Protein AF-A0A4Q0MLR4-F1 (afdb_monomer)

Mean predicted aligned error: 10.44 Å

Secondary structure (DSSP, 8-state):
-----------HHHHHHHHHHHHHHHHHHHHHHHHH--SSHHHHHHHHHHH-TTS-HHHHHHHH--

Sequence (66 aa):
MPLVSAIAPVPAKQAGVLATSQARAIADMRAFLARRAPLSASESLRLLRSAFPDAPLSLRVAACGA

Nearest PDB structures (foldseek):
  6j87-assembly1_A  TM=5.468E-01  e=8.715E+00  Streptoalloteichus hindustanus

Radius of gyration: 15.9 Å; Cα contacts (8 Å, |Δi|>4): 30; chains: 1; bounding box: 34×29×37 Å

Foldseek 3Di:
DDDDPDPPPDPVVVVVVVVVVLVVLLVVLLVVCVVVVDPDLVRSLVVCCVVPVVDDPVSSNSSSPD

Solvent-accessible surface area (backbone atoms only — not comparable to full-atom values): 4070 Å² total; per-residue (Å²): 140,86,82,83,77,81,77,74,80,75,54,71,73,57,54,50,56,52,50,53,51,49,53,51,51,28,51,50,49,36,54,54,43,66,75,65,62,60,92,41,68,70,50,43,49,53,53,40,49,72,77,40,67,87,54,56,68,70,52,51,52,55,32,66,63,126

Structure (mmCIF, N/CA/C/O backbone):
data_AF-A0A4Q0MLR4-F1
#
_entry.id   AF-A0A4Q0MLR4-F1
#
loop_
_atom_site.group_PDB
_atom_site.id
_atom_site.type_symbol
_atom_site.label_atom_id
_atom_site.label_alt_id
_atom_site.label_comp_id
_atom_site.label_asym_id
_atom_site.label_entity_id
_atom_site.label_seq_id
_atom_site.pdbx_PDB_ins_code
_atom_site.Cartn_x
_atom_site.Cartn_y
_atom_site.Cartn_z
_atom_site.occupancy
_atom_site.B_iso_or_equiv
_atom_site.auth_seq_id
_atom_site.auth_comp_id
_atom_site.auth_asym_id
_atom_site.auth_atom_id
_atom_site.pdbx_PDB_model_num
ATOM 1 N N . MET A 1 1 ? -29.408 21.288 24.075 1.00 47.50 1 MET A N 1
ATOM 2 C CA . MET A 1 1 ? -28.491 20.406 24.837 1.00 47.50 1 MET A CA 1
ATOM 3 C C . MET A 1 1 ? -29.302 19.257 25.424 1.00 47.50 1 MET A C 1
ATOM 5 O O . MET A 1 1 ? -30.405 19.562 25.858 1.00 47.50 1 MET A O 1
ATOM 9 N N . PRO A 1 2 ? -28.794 18.019 25.569 1.00 62.91 2 PRO A N 1
ATOM 10 C CA . PRO A 1 2 ? -27.777 17.294 24.796 1.00 62.91 2 PRO A CA 1
ATOM 11 C C . PRO A 1 2 ? -28.296 15.899 24.349 1.00 62.91 2 PRO A C 1
ATOM 13 O O . PRO A 1 2 ? -29.122 15.302 25.023 1.00 62.91 2 PRO A O 1
ATOM 16 N N . LEU A 1 3 ? -27.773 15.319 23.269 1.00 54.12 3 LEU A N 1
ATOM 17 C CA . LEU A 1 3 ? -27.732 13.856 23.125 1.00 54.12 3 LEU A CA 1
ATOM 18 C C . LEU A 1 3 ? -26.344 13.503 22.604 1.00 54.12 3 LEU A C 1
ATOM 20 O O . LEU A 1 3 ? -26.082 13.471 21.404 1.00 54.12 3 LEU A O 1
ATOM 24 N N . VAL A 1 4 ? -25.424 13.344 23.555 1.00 52.50 4 VAL A N 1
ATOM 25 C CA . VAL A 1 4 ? -24.106 12.777 23.302 1.00 52.50 4 VAL A CA 1
ATOM 26 C C . VAL A 1 4 ? -24.337 11.292 23.004 1.00 52.50 4 VAL A C 1
ATOM 28 O O . VAL A 1 4 ? -24.774 10.532 23.865 1.00 52.50 4 VAL A O 1
ATOM 31 N N . SER A 1 5 ? -24.157 10.892 21.745 1.00 50.59 5 SER A N 1
ATOM 32 C CA . SER A 1 5 ? -24.213 9.481 21.364 1.00 50.59 5 SER A CA 1
ATOM 33 C C . SER A 1 5 ? -23.001 8.786 21.969 1.00 50.59 5 SER A C 1
ATOM 35 O O . SER A 1 5 ? -21.860 9.101 21.632 1.00 50.59 5 SER A O 1
ATOM 37 N N . ALA A 1 6 ? -23.267 7.872 22.898 1.00 52.25 6 ALA A N 1
ATOM 38 C CA . ALA A 1 6 ? -22.279 7.038 23.554 1.00 52.25 6 ALA A CA 1
ATOM 39 C C . ALA A 1 6 ? -21.505 6.225 22.508 1.00 52.25 6 ALA A C 1
ATOM 41 O O . ALA A 1 6 ? -22.012 5.260 21.937 1.00 52.25 6 ALA A O 1
ATOM 42 N N . ILE A 1 7 ? -20.258 6.617 22.263 1.00 59.44 7 ILE A N 1
ATOM 43 C CA . ILE A 1 7 ? -19.298 5.788 21.545 1.00 59.44 7 ILE A CA 1
ATOM 44 C C . ILE A 1 7 ? -18.896 4.705 22.543 1.00 59.44 7 ILE A C 1
ATOM 46 O O . ILE A 1 7 ? -18.097 4.946 23.447 1.00 59.44 7 ILE A O 1
ATOM 50 N N . ALA A 1 8 ? -19.516 3.531 22.442 1.00 55.91 8 ALA A N 1
ATOM 51 C CA . ALA A 1 8 ? -19.094 2.378 23.221 1.00 55.91 8 ALA A CA 1
ATOM 52 C C . ALA A 1 8 ? -17.604 2.107 22.923 1.00 55.91 8 ALA A C 1
ATOM 54 O O . A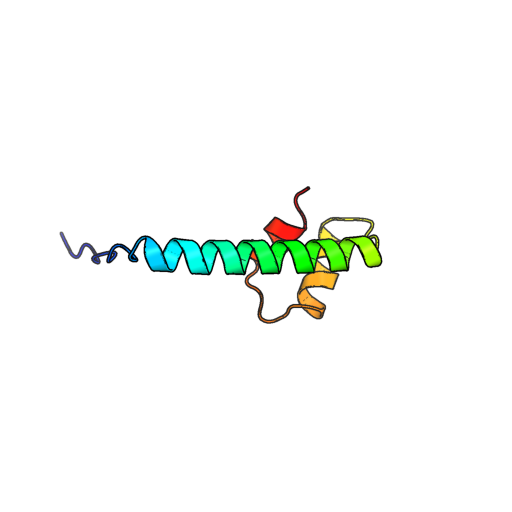LA A 1 8 ? -17.237 2.000 21.747 1.00 55.91 8 ALA A O 1
ATOM 55 N N . PRO A 1 9 ? -16.724 2.013 23.937 1.00 51.59 9 PRO A N 1
ATOM 56 C CA . PRO A 1 9 ? -15.336 1.651 23.708 1.00 51.59 9 PRO A CA 1
ATOM 57 C C . PRO A 1 9 ? -15.300 0.212 23.192 1.00 51.59 9 PRO A C 1
ATOM 59 O O . PRO A 1 9 ? -15.626 -0.732 23.912 1.00 51.59 9 PRO A O 1
ATOM 62 N N . VAL A 1 10 ? -14.933 0.045 21.919 1.00 57.03 10 VAL A N 1
ATOM 63 C CA . VAL A 1 10 ? -14.658 -1.271 21.334 1.00 57.03 10 VAL A CA 1
ATOM 64 C C . VAL A 1 10 ? -13.607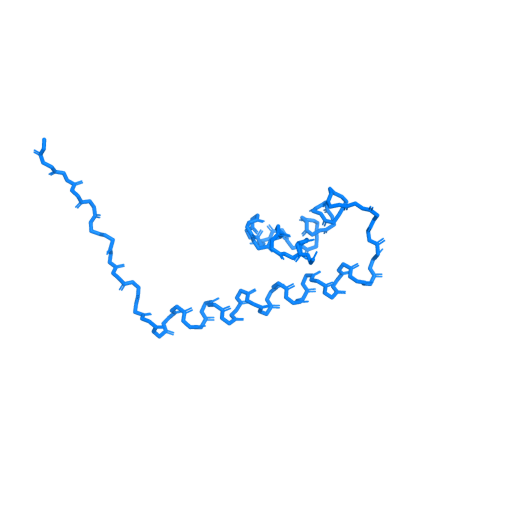 -1.949 22.220 1.00 57.03 10 VAL A C 1
ATOM 66 O O . VAL A 1 10 ? -12.561 -1.345 22.476 1.00 57.03 10 VAL A O 1
ATOM 69 N N . PRO A 1 11 ? -13.848 -3.172 22.723 1.00 49.00 11 PRO A N 1
ATOM 70 C CA . PRO A 1 11 ? -12.911 -3.822 23.623 1.00 49.00 11 PRO A CA 1
ATOM 71 C C . PRO A 1 11 ? -11.558 -3.985 22.921 1.00 49.00 11 PRO A C 1
ATOM 73 O O . PRO A 1 11 ? -11.484 -4.444 21.779 1.00 49.00 11 PRO A O 1
ATOM 76 N N . ALA A 1 12 ? -10.474 -3.637 23.621 1.00 55.44 12 ALA A N 1
ATOM 77 C CA . ALA A 1 12 ? -9.101 -3.635 23.101 1.00 55.44 12 ALA A CA 1
ATOM 78 C C . ALA A 1 12 ? -8.681 -4.967 22.439 1.00 55.44 12 ALA A C 1
ATOM 80 O O . ALA A 1 12 ? -7.837 -4.993 21.545 1.00 55.44 12 ALA A O 1
ATOM 81 N N . LYS A 1 13 ? -9.331 -6.077 22.818 1.00 53.09 13 LYS A N 1
ATOM 82 C CA . LYS A 1 13 ? -9.149 -7.402 22.211 1.00 53.09 13 LYS A CA 1
ATOM 83 C C . LYS A 1 13 ? -9.665 -7.493 20.764 1.00 53.09 13 LYS A C 1
ATOM 85 O O . LYS A 1 13 ? -9.024 -8.141 19.943 1.00 53.09 13 LYS A O 1
ATOM 90 N N . GLN A 1 14 ? -10.778 -6.833 20.428 1.00 51.91 14 GLN A N 1
ATOM 91 C CA . GLN A 1 14 ? -11.300 -6.763 19.052 1.00 51.91 14 GLN A CA 1
ATOM 92 C C . GLN A 1 14 ? -10.499 -5.787 18.188 1.00 51.91 14 GLN A C 1
ATOM 94 O O . GLN A 1 14 ? -10.278 -6.061 17.010 1.00 51.91 14 GLN A O 1
ATOM 99 N N . ALA A 1 15 ? -10.011 -4.689 18.774 1.00 53.19 15 ALA A N 1
ATOM 100 C CA . ALA A 1 15 ? -9.145 -3.742 18.076 1.00 53.19 15 ALA A CA 1
ATOM 101 C C . ALA A 1 15 ? -7.848 -4.411 17.590 1.00 53.19 15 ALA A C 1
ATOM 103 O O . ALA A 1 15 ? -7.441 -4.184 16.454 1.00 53.19 15 ALA A O 1
ATOM 104 N N . GLY A 1 16 ? -7.254 -5.296 18.400 1.00 56.09 16 GLY A N 1
ATOM 105 C CA . GLY A 1 16 ? -6.080 -6.080 18.010 1.00 56.09 16 GLY A CA 1
ATOM 106 C C . GLY A 1 16 ? -6.333 -6.963 16.785 1.00 56.09 16 GLY A C 1
ATOM 107 O O . GLY A 1 16 ? -5.598 -6.873 15.809 1.00 56.09 16 GLY A O 1
ATOM 108 N N . VAL A 1 17 ? -7.414 -7.750 16.787 1.00 61.31 17 VAL A N 1
ATOM 109 C CA . VAL A 1 17 ? -7.751 -8.665 15.677 1.00 61.31 17 VAL A CA 1
ATOM 110 C C . VAL A 1 17 ? -8.087 -7.903 14.390 1.00 61.31 17 VAL A C 1
ATOM 112 O O . VAL A 1 17 ? -7.639 -8.280 13.306 1.00 61.31 17 VAL A O 1
ATOM 115 N N . LEU A 1 18 ? -8.827 -6.795 14.497 1.00 60.56 18 LEU A N 1
ATOM 116 C CA . LEU A 1 18 ? -9.144 -5.932 13.358 1.00 60.56 18 LEU A CA 1
ATOM 117 C C . LEU A 1 18 ? -7.898 -5.226 12.816 1.00 60.56 18 LEU A C 1
ATOM 119 O O . LEU A 1 18 ? -7.743 -5.126 11.602 1.00 60.56 18 LEU A O 1
ATOM 123 N N . ALA A 1 19 ? -6.994 -4.770 13.685 1.00 62.78 19 ALA A N 1
ATOM 124 C CA . ALA A 1 19 ? -5.730 -4.164 13.278 1.00 62.78 19 ALA A CA 1
ATOM 125 C C . ALA A 1 19 ? -4.819 -5.178 12.572 1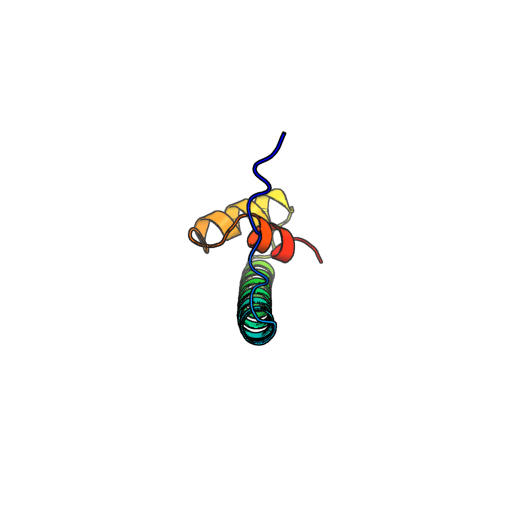.00 62.78 19 ALA A C 1
ATOM 127 O O . ALA A 1 19 ? -4.234 -4.857 11.539 1.00 62.78 19 ALA A O 1
ATOM 128 N N . THR A 1 20 ? -4.749 -6.421 13.062 1.00 71.44 20 THR A N 1
ATOM 129 C CA . THR A 1 20 ? -3.994 -7.493 12.394 1.00 71.44 20 THR A CA 1
ATOM 130 C C . THR A 1 20 ? -4.601 -7.845 11.035 1.00 71.44 20 THR A C 1
ATOM 132 O O . THR A 1 20 ? -3.868 -8.010 10.061 1.00 71.44 20 THR A O 1
ATOM 135 N N . SER A 1 21 ? -5.933 -7.903 10.941 1.00 79.44 21 SER A N 1
ATOM 136 C CA . SER A 1 21 ? -6.639 -8.168 9.682 1.00 79.44 21 SER A CA 1
ATOM 137 C C . SER A 1 21 ? -6.414 -7.050 8.654 1.00 79.44 21 SER A C 1
ATOM 139 O O . SER A 1 21 ? -6.079 -7.314 7.500 1.00 79.44 21 SER A O 1
ATOM 141 N N . GLN A 1 22 ? -6.477 -5.789 9.092 1.00 84.19 22 GLN A N 1
ATOM 142 C CA . GLN A 1 22 ? -6.172 -4.629 8.252 1.00 84.19 22 GLN A CA 1
ATOM 143 C C . GLN A 1 22 ? -4.710 -4.614 7.793 1.00 84.19 22 GLN A C 1
ATOM 145 O O . GLN A 1 22 ? -4.447 -4.406 6.611 1.00 84.19 22 GLN A O 1
ATOM 150 N N . ALA A 1 23 ? -3.758 -4.895 8.686 1.00 86.50 23 ALA A N 1
ATOM 151 C CA . ALA A 1 23 ? -2.341 -4.976 8.334 1.00 86.50 23 ALA A CA 1
ATOM 152 C C . ALA A 1 23 ? -2.069 -6.094 7.314 1.00 86.50 23 ALA A C 1
ATOM 154 O O . ALA A 1 23 ? -1.306 -5.898 6.367 1.00 86.50 23 ALA A O 1
ATOM 155 N N . ARG A 1 24 ? -2.736 -7.247 7.461 1.00 89.56 24 ARG A N 1
ATOM 156 C CA . ARG A 1 24 ? -2.651 -8.353 6.498 1.00 89.56 24 ARG A CA 1
ATOM 157 C C . ARG A 1 24 ? -3.215 -7.957 5.133 1.00 89.56 24 ARG A C 1
ATOM 159 O O . ARG A 1 24 ? -2.568 -8.223 4.125 1.00 89.56 24 ARG A O 1
ATOM 166 N N . ALA A 1 25 ? -4.369 -7.292 5.102 1.00 89.12 25 ALA A N 1
ATOM 167 C CA . ALA A 1 25 ? -4.976 -6.801 3.866 1.00 89.12 25 ALA A CA 1
ATOM 168 C C . ALA A 1 25 ? -4.082 -5.769 3.155 1.00 89.12 25 ALA A C 1
ATOM 170 O O . ALA A 1 25 ? -3.878 -5.862 1.947 1.00 89.12 25 ALA A O 1
ATOM 171 N N . ILE A 1 26 ? -3.483 -4.833 3.899 1.00 90.62 26 ILE A N 1
ATOM 172 C CA . ILE A 1 26 ? -2.533 -3.852 3.350 1.00 90.62 26 ILE A CA 1
ATOM 173 C C . ILE A 1 26 ? -1.303 -4.557 2.764 1.00 90.62 26 ILE A C 1
ATOM 175 O O . ILE A 1 26 ? -0.859 -4.204 1.673 1.00 90.62 26 ILE A O 1
ATOM 179 N N . ALA A 1 27 ? -0.759 -5.561 3.458 1.00 91.38 27 ALA A N 1
ATOM 180 C CA . ALA A 1 27 ? 0.385 -6.327 2.969 1.00 91.38 27 ALA A CA 1
ATOM 181 C C . ALA A 1 27 ? 0.067 -7.083 1.666 1.00 91.38 27 ALA 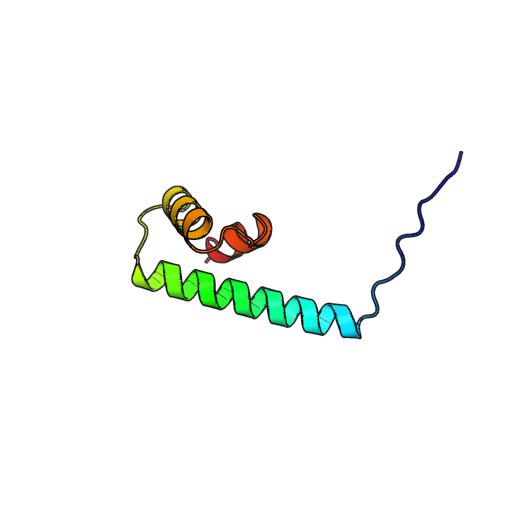A C 1
ATOM 183 O O . ALA A 1 27 ? 0.886 -7.079 0.746 1.00 91.38 27 ALA A O 1
ATOM 184 N N . ASP A 1 28 ? -1.124 -7.678 1.558 1.00 92.00 28 ASP A N 1
ATOM 185 C CA . 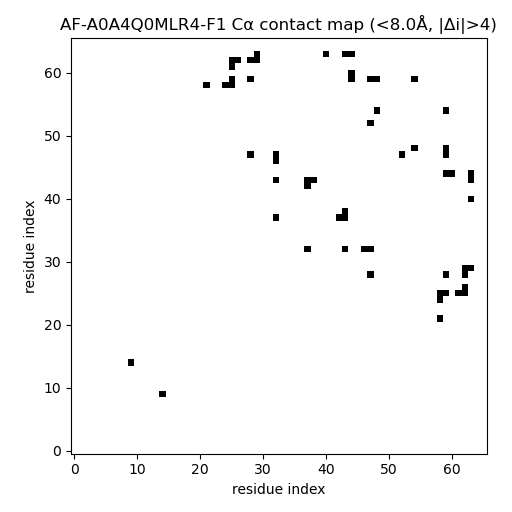ASP A 1 28 ? -1.563 -8.373 0.343 1.00 92.00 28 ASP A CA 1
ATOM 186 C C . ASP A 1 28 ? -1.724 -7.408 -0.844 1.00 92.00 28 ASP A C 1
ATOM 188 O O . ASP A 1 28 ? -1.182 -7.640 -1.928 1.00 92.00 28 ASP A O 1
ATOM 192 N N . MET A 1 29 ? -2.355 -6.254 -0.606 1.00 92.81 29 MET A N 1
ATOM 193 C CA . MET A 1 29 ? -2.486 -5.184 -1.598 1.00 92.81 29 MET A CA 1
ATOM 194 C C . MET A 1 29 ? -1.121 -4.656 -2.058 1.00 92.81 29 MET A C 1
ATOM 196 O O . MET A 1 29 ? -0.905 -4.477 -3.256 1.00 92.81 29 MET A O 1
ATOM 200 N N . ARG A 1 30 ? -0.168 -4.460 -1.138 1.00 92.44 30 ARG A N 1
ATOM 201 C CA . ARG A 1 30 ? 1.210 -4.062 -1.479 1.00 92.44 30 ARG A CA 1
ATOM 202 C C . ARG A 1 30 ? 1.916 -5.122 -2.318 1.00 92.44 30 ARG A C 1
ATOM 204 O O . ARG A 1 30 ? 2.548 -4.780 -3.312 1.00 92.44 30 ARG A O 1
ATOM 211 N N . ALA A 1 31 ? 1.774 -6.401 -1.974 1.00 93.25 31 ALA A N 1
ATOM 212 C CA . ALA A 1 31 ? 2.341 -7.495 -2.761 1.00 93.25 31 ALA A CA 1
ATOM 213 C C . ALA A 1 31 ? 1.719 -7.574 -4.166 1.00 93.25 31 ALA A C 1
ATOM 215 O O . ALA A 1 31 ? 2.419 -7.834 -5.146 1.00 93.25 31 ALA A O 1
ATOM 216 N N . PHE A 1 32 ? 0.415 -7.318 -4.286 1.00 93.50 32 PHE A N 1
ATOM 217 C CA . PHE A 1 32 ? -0.264 -7.219 -5.575 1.00 93.50 32 PHE A CA 1
ATOM 218 C C . PHE A 1 32 ? 0.283 -6.064 -6.426 1.00 93.50 32 PHE A C 1
ATOM 220 O O . PHE A 1 32 ? 0.586 -6.270 -7.604 1.00 93.50 32 PHE A O 1
ATOM 227 N N . LEU A 1 33 ? 0.470 -4.881 -5.832 1.00 92.38 33 LEU A N 1
ATOM 228 C CA . LEU A 1 33 ? 1.051 -3.727 -6.520 1.00 92.38 33 LEU A CA 1
ATOM 229 C C . LEU A 1 33 ? 2.511 -3.964 -6.916 1.00 92.38 33 LEU A C 1
ATOM 231 O O . LEU A 1 33 ? 2.876 -3.651 -8.044 1.00 92.38 33 LEU A O 1
ATOM 235 N N . ALA A 1 34 ? 3.316 -4.594 -6.059 1.00 91.50 34 ALA A N 1
ATOM 236 C CA . ALA A 1 34 ? 4.706 -4.933 -6.366 1.00 91.50 34 ALA A CA 1
ATOM 237 C C . ALA A 1 34 ? 4.834 -5.837 -7.607 1.00 91.50 34 ALA A C 1
ATOM 239 O O . ALA A 1 34 ? 5.754 -5.666 -8.400 1.00 91.50 34 ALA A O 1
ATOM 240 N N . ARG A 1 35 ? 3.883 -6.759 -7.822 1.00 92.19 35 ARG A N 1
ATOM 241 C CA . ARG A 1 35 ? 3.846 -7.612 -9.026 1.00 92.19 35 ARG A CA 1
ATOM 242 C C . ARG A 1 35 ? 3.395 -6.876 -10.288 1.00 92.19 35 ARG A C 1
ATOM 244 O O . ARG A 1 35 ? 3.714 -7.318 -11.386 1.00 92.19 35 ARG A O 1
ATOM 251 N N . ARG A 1 36 ? 2.600 -5.812 -10.150 1.00 90.38 36 ARG A N 1
ATOM 252 C CA . ARG A 1 36 ? 2.071 -5.030 -11.281 1.00 90.38 36 ARG A CA 1
ATOM 253 C C . ARG A 1 36 ? 2.943 -3.828 -11.645 1.00 90.38 36 ARG A C 1
ATOM 255 O O . ARG A 1 36 ? 2.844 -3.381 -12.778 1.00 90.38 36 ARG A O 1
ATOM 262 N N . ALA A 1 37 ? 3.766 -3.344 -10.713 1.00 86.75 37 ALA A N 1
ATOM 263 C CA . ALA A 1 37 ? 4.639 -2.179 -10.862 1.00 86.75 37 ALA A CA 1
ATOM 264 C C . ALA A 1 37 ? 3.922 -0.936 -11.448 1.00 86.75 37 ALA A C 1
ATOM 266 O O . ALA A 1 37 ? 4.336 -0.420 -12.484 1.00 86.75 37 ALA A O 1
ATOM 267 N N . PRO A 1 38 ? 2.833 -0.458 -10.814 1.00 88.69 38 PRO A N 1
ATOM 268 C CA . PRO A 1 38 ? 2.136 0.747 -11.261 1.00 88.69 38 PRO A CA 1
ATOM 269 C C . PRO A 1 38 ? 3.057 1.969 -11.225 1.00 88.69 38 PRO A C 1
ATOM 271 O O . PRO A 1 38 ? 3.851 2.143 -10.300 1.00 88.69 38 PRO A O 1
ATOM 274 N N . LEU A 1 39 ? 2.902 2.847 -12.212 1.00 87.88 39 LEU A N 1
ATOM 275 C CA . LEU A 1 39 ? 3.756 4.018 -12.424 1.00 87.8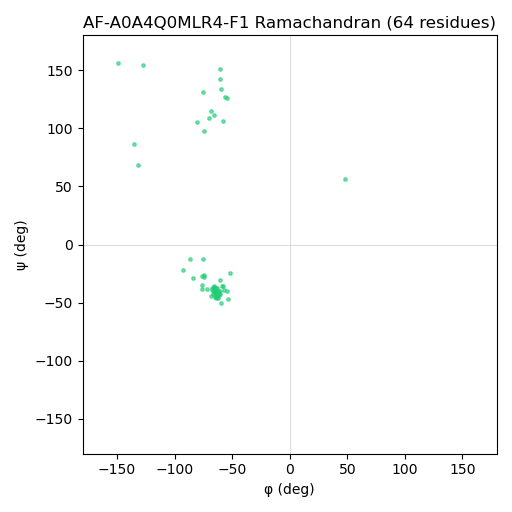8 39 LEU A CA 1
ATOM 276 C C . LEU A 1 39 ? 3.297 5.243 -11.621 1.00 87.88 39 LEU A C 1
ATOM 278 O O . LEU A 1 39 ? 4.015 6.236 -11.530 1.00 87.88 39 LEU A O 1
ATOM 282 N N . SER A 1 40 ? 2.087 5.208 -11.055 1.00 90.38 40 SER A N 1
ATOM 283 C CA . SER A 1 40 ? 1.535 6.314 -10.266 1.00 90.38 40 SER A CA 1
ATOM 284 C C . SER A 1 40 ? 0.582 5.838 -9.171 1.00 90.38 40 SER A C 1
ATOM 286 O O . SER A 1 40 ? -0.074 4.805 -9.301 1.00 90.38 40 SER A O 1
ATOM 288 N N . ALA A 1 41 ? 0.414 6.645 -8.119 1.00 88.12 41 ALA A N 1
ATOM 289 C CA . ALA A 1 41 ? -0.551 6.371 -7.050 1.00 88.12 41 ALA A CA 1
ATOM 290 C C . ALA A 1 41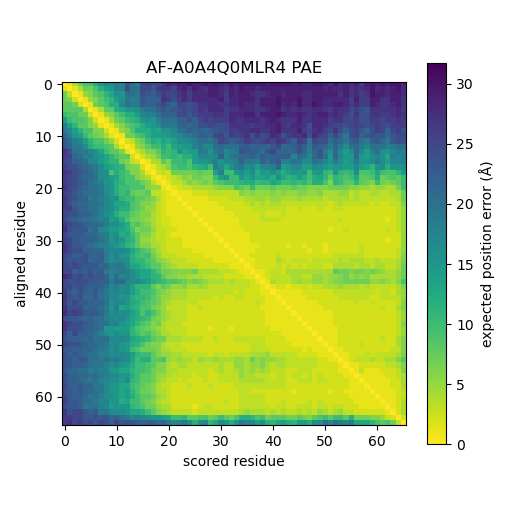 ? -1.998 6.244 -7.572 1.00 88.12 41 ALA A C 1
ATOM 292 O O . ALA A 1 41 ? -2.767 5.409 -7.095 1.00 88.12 41 ALA A O 1
ATOM 293 N N . SER A 1 42 ? -2.362 7.031 -8.588 1.00 90.44 42 SER A N 1
ATOM 294 C CA . SER A 1 42 ? -3.672 6.961 -9.247 1.00 90.44 42 SER A CA 1
ATOM 295 C C . SER A 1 42 ? -3.892 5.624 -9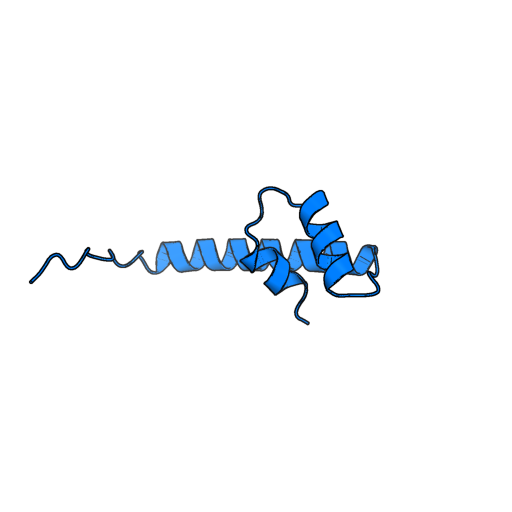.955 1.00 90.44 42 SER A C 1
ATOM 297 O O . SER A 1 42 ? -4.989 5.067 -9.903 1.00 90.44 42 SER A O 1
ATOM 299 N N . GLU A 1 43 ? -2.857 5.092 -10.605 1.00 90.69 43 GLU A N 1
ATOM 300 C CA . GLU A 1 43 ? -2.899 3.773 -11.233 1.00 90.69 43 GLU A CA 1
ATOM 301 C C . GLU A 1 43 ? -2.991 2.663 -10.183 1.00 90.69 43 GLU A C 1
ATOM 303 O O . GLU A 1 43 ? -3.863 1.798 -10.290 1.00 90.69 43 GLU A O 1
ATOM 308 N N . SER A 1 44 ? -2.197 2.748 -9.113 1.00 92.25 44 SER A N 1
ATOM 309 C CA . SER A 1 44 ? -2.278 1.834 -7.971 1.00 92.25 44 SER A CA 1
ATOM 310 C C . SER A 1 44 ? -3.696 1.762 -7.401 1.00 92.25 44 SER A C 1
ATOM 312 O O . SER A 1 44 ? -4.243 0.674 -7.228 1.00 92.25 44 SER A O 1
ATOM 314 N N . LEU A 1 45 ? -4.352 2.909 -7.190 1.00 91.88 45 LEU A N 1
ATOM 315 C CA . LEU A 1 45 ? -5.730 2.957 -6.692 1.00 91.88 45 LEU A CA 1
ATOM 316 C C . LEU A 1 45 ? -6.741 2.362 -7.678 1.00 91.88 45 LEU A C 1
ATOM 318 O O . LEU A 1 45 ? -7.694 1.707 -7.249 1.00 91.88 45 LEU A O 1
ATOM 322 N N . ARG A 1 46 ? -6.555 2.562 -8.989 1.00 92.75 46 ARG A N 1
ATOM 323 C CA . ARG A 1 46 ? -7.410 1.940 -10.014 1.00 92.75 46 ARG A CA 1
ATOM 324 C C . ARG A 1 46 ? -7.269 0.420 -9.992 1.00 92.75 46 ARG A C 1
ATOM 326 O O . ARG A 1 46 ? -8.287 -0.266 -9.972 1.00 92.75 46 ARG A O 1
ATOM 333 N N . LEU A 1 47 ? -6.038 -0.087 -9.932 1.00 93.38 47 LEU A N 1
ATOM 334 C CA . LEU A 1 47 ? -5.750 -1.519 -9.859 1.00 93.38 47 LEU A CA 1
ATOM 335 C C . LEU A 1 47 ? -6.306 -2.145 -8.574 1.00 93.38 47 LEU A C 1
ATOM 337 O O . LEU A 1 47 ? -6.969 -3.179 -8.635 1.00 93.38 47 LEU A O 1
ATOM 341 N N . LEU A 1 48 ? -6.112 -1.491 -7.425 1.00 92.75 48 LEU A N 1
ATOM 342 C CA . LEU A 1 48 ? -6.655 -1.954 -6.147 1.00 92.75 48 LEU A CA 1
ATOM 343 C C . LEU A 1 48 ? -8.180 -1.911 -6.107 1.00 92.75 48 LEU A C 1
ATOM 345 O O . LEU A 1 48 ? -8.787 -2.803 -5.531 1.00 92.75 48 LEU A O 1
ATOM 349 N N . ARG A 1 49 ? -8.818 -0.911 -6.723 1.00 93.12 49 ARG A N 1
ATOM 350 C CA . ARG A 1 49 ? -10.284 -0.857 -6.817 1.00 93.12 49 ARG A CA 1
ATOM 351 C C . ARG A 1 49 ? -10.847 -2.034 -7.614 1.00 93.12 49 ARG A C 1
ATOM 353 O O . ARG A 1 49 ? -11.905 -2.531 -7.253 1.00 93.12 49 ARG A O 1
ATOM 360 N N . SER A 1 50 ? -10.157 -2.460 -8.670 1.00 92.69 50 SER A N 1
ATOM 361 C CA . SER A 1 50 ? -10.584 -3.604 -9.482 1.00 92.69 50 SER A CA 1
ATOM 362 C C . SER A 1 50 ? -10.3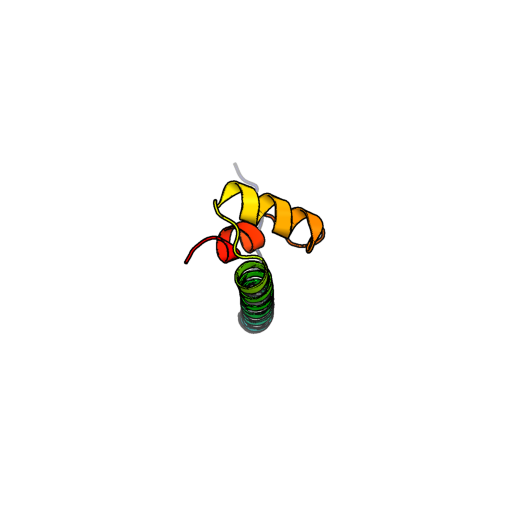01 -4.949 -8.807 1.00 92.69 50 SER A C 1
ATOM 364 O O . SER A 1 50 ? -11.114 -5.857 -8.916 1.00 92.69 50 SER A O 1
ATOM 366 N N . ALA A 1 51 ? -9.164 -5.088 -8.116 1.00 92.56 51 ALA A N 1
ATOM 367 C CA . ALA A 1 51 ? -8.764 -6.345 -7.475 1.00 92.56 51 ALA A CA 1
ATOM 368 C C . ALA A 1 51 ? -9.379 -6.552 -6.078 1.00 92.56 51 ALA A C 1
ATOM 370 O O . ALA A 1 51 ? -9.594 -7.688 -5.670 1.00 92.56 51 ALA A O 1
ATOM 371 N N . PHE A 1 52 ? -9.679 -5.467 -5.358 1.00 91.31 52 PHE A N 1
ATOM 372 C CA . PHE A 1 52 ? -10.213 -5.476 -3.994 1.00 91.31 52 PHE A CA 1
ATOM 373 C C . PHE A 1 52 ? -11.434 -4.537 -3.881 1.00 91.31 52 PHE A C 1
ATOM 375 O O . PHE A 1 52 ? -11.346 -3.486 -3.236 1.00 91.31 52 PHE A O 1
ATOM 382 N N . PRO A 1 53 ? -12.577 -4.871 -4.515 1.00 89.62 53 PRO A N 1
ATOM 383 C CA . PRO A 1 53 ? -13.760 -4.006 -4.524 1.00 89.62 53 PRO A CA 1
ATOM 384 C C . PRO A 1 53 ? -14.390 -3.834 -3.133 1.00 89.62 53 PRO A C 1
ATOM 386 O O . PRO A 1 53 ? -14.812 -2.728 -2.795 1.00 89.62 53 PRO A O 1
ATOM 389 N N . ASP A 1 54 ? -14.371 -4.885 -2.308 1.00 88.31 54 ASP A N 1
ATOM 390 C CA . ASP A 1 54 ? -14.886 -4.880 -0.930 1.00 88.31 54 ASP A CA 1
ATOM 391 C C . ASP A 1 54 ? -13.970 -4.165 0.074 1.00 88.31 54 ASP A C 1
ATOM 393 O O . ASP A 1 54 ? -14.370 -3.879 1.203 1.00 88.31 54 ASP A O 1
ATOM 397 N N . ALA A 1 55 ? -12.729 -3.846 -0.306 1.00 88.25 55 ALA A N 1
ATOM 398 C CA . ALA A 1 55 ? -11.828 -3.145 0.594 1.00 88.25 55 ALA A CA 1
ATOM 399 C C . ALA A 1 55 ? -12.212 -1.656 0.710 1.00 88.25 55 ALA A C 1
ATOM 401 O O . ALA A 1 55 ? -12.329 -0.964 -0.311 1.00 88.25 55 ALA A O 1
ATOM 402 N N . PRO A 1 56 ? -12.326 -1.094 1.928 1.00 89.81 56 PRO A N 1
ATOM 403 C CA . PRO A 1 56 ? -12.572 0.332 2.110 1.00 89.81 56 PRO A CA 1
ATOM 404 C C . PRO A 1 56 ? -11.450 1.178 1.496 1.00 89.81 56 PRO A C 1
ATOM 406 O O . PRO A 1 56 ? -10.288 0.763 1.428 1.00 89.81 56 PRO A O 1
ATOM 409 N N . LEU A 1 57 ? -11.797 2.394 1.061 1.00 88.50 57 LEU A N 1
ATOM 410 C CA . LEU A 1 57 ? -10.854 3.319 0.423 1.00 88.50 57 LEU A CA 1
ATOM 411 C C . LEU A 1 57 ? -9.616 3.570 1.297 1.00 88.50 57 LEU A C 1
ATOM 413 O O . LEU A 1 57 ? -8.503 3.568 0.783 1.00 88.50 57 LEU A O 1
ATOM 417 N N . SER A 1 58 ? -9.799 3.707 2.611 1.00 89.38 58 SER A N 1
ATOM 418 C CA . SER A 1 58 ? -8.717 3.955 3.569 1.00 89.38 58 SER A CA 1
ATOM 419 C C . SER A 1 58 ? -7.629 2.875 3.535 1.00 89.38 58 SER A C 1
ATOM 421 O O . SER A 1 58 ? -6.448 3.206 3.577 1.00 89.38 58 SER A O 1
ATOM 423 N N . LEU A 1 59 ? -8.000 1.595 3.381 1.00 89.25 59 LEU A N 1
ATOM 424 C CA . LEU A 1 59 ? -7.027 0.499 3.262 1.00 89.25 59 LEU A CA 1
ATOM 425 C C . LEU A 1 59 ? -6.298 0.521 1.919 1.00 89.25 59 LEU A C 1
ATOM 427 O O . LEU A 1 59 ? -5.092 0.292 1.870 1.00 89.25 59 LEU A O 1
ATOM 431 N N . ARG A 1 60 ? -7.009 0.852 0.837 1.00 91.38 60 ARG A N 1
ATOM 432 C CA . ARG A 1 60 ? -6.405 0.969 -0.497 1.00 91.38 60 ARG A CA 1
ATOM 433 C C . ARG A 1 60 ? -5.400 2.121 -0.563 1.00 91.38 60 ARG A C 1
ATOM 435 O O . ARG A 1 60 ? -4.333 1.961 -1.144 1.00 91.38 60 ARG A O 1
ATOM 442 N N . VAL A 1 61 ? -5.697 3.250 0.082 1.00 90.94 61 VAL A N 1
ATOM 443 C CA . VAL A 1 61 ? -4.754 4.374 0.208 1.00 90.94 61 VAL A CA 1
ATOM 444 C C . VAL A 1 61 ? -3.558 3.989 1.084 1.00 90.94 61 VAL A C 1
ATOM 446 O O . VAL A 1 61 ? -2.422 4.257 0.698 1.00 90.94 61 VAL A O 1
ATOM 449 N N . ALA A 1 62 ? -3.781 3.298 2.208 1.00 90.00 62 ALA A N 1
ATOM 450 C CA . ALA A 1 62 ? -2.698 2.810 3.069 1.00 90.00 62 ALA A CA 1
ATOM 451 C C . ALA A 1 62 ? -1.747 1.832 2.346 1.00 90.00 62 ALA A C 1
ATOM 453 O O . ALA A 1 62 ? -0.552 1.797 2.637 1.00 90.00 62 ALA A O 1
ATOM 454 N N . ALA A 1 63 ? -2.254 1.067 1.376 1.00 89.25 63 ALA A N 1
ATOM 455 C CA . ALA A 1 63 ? -1.436 0.204 0.529 1.00 89.25 63 ALA A CA 1
ATOM 456 C C . ALA A 1 63 ? -0.617 0.967 -0.530 1.00 89.25 63 ALA A C 1
ATOM 458 O O . ALA A 1 63 ? 0.454 0.492 -0.898 1.00 89.25 63 ALA A O 1
ATOM 459 N N . CYS A 1 64 ? -1.076 2.139 -0.988 1.00 86.94 64 CYS A N 1
ATOM 460 C CA . CYS A 1 64 ? -0.325 3.002 -1.910 1.00 86.94 64 CYS A CA 1
ATOM 461 C C . CYS A 1 64 ? 0.810 3.787 -1.232 1.00 86.94 64 CYS A C 1
ATOM 463 O O . CYS A 1 64 ? 1.763 4.153 -1.911 1.00 86.94 64 CYS A O 1
ATOM 465 N N . GLY A 1 65 ? 0.696 4.077 0.069 1.00 70.25 65 GLY A N 1
ATOM 466 C CA . GLY A 1 65 ? 1.724 4.781 0.837 1.00 70.25 65 GLY A CA 1
ATOM 467 C C . GLY A 1 65 ? 2.850 3.839 1.262 1.00 70.25 65 GLY A C 1
ATOM 468 O O . GLY A 1 65 ? 2.658 3.024 2.173 1.00 70.25 65 GLY A O 1
ATOM 469 N N . ALA A 1 66 ? 3.997 3.955 0.598 1.00 51.59 66 ALA A N 1
ATOM 470 C CA . ALA A 1 66 ? 5.303 3.469 1.031 1.00 51.59 66 ALA A CA 1
ATOM 471 C C . ALA A 1 66 ? 6.271 4.655 1.041 1.00 51.59 66 ALA A C 1
ATOM 473 O O . ALA A 1 66 ? 6.147 5.498 0.123 1.00 51.59 66 ALA A O 1
#

Organism: NCBI:txid405005

pLDDT: mean 78.92, std 16.48, range [47.5, 93.5]